Protei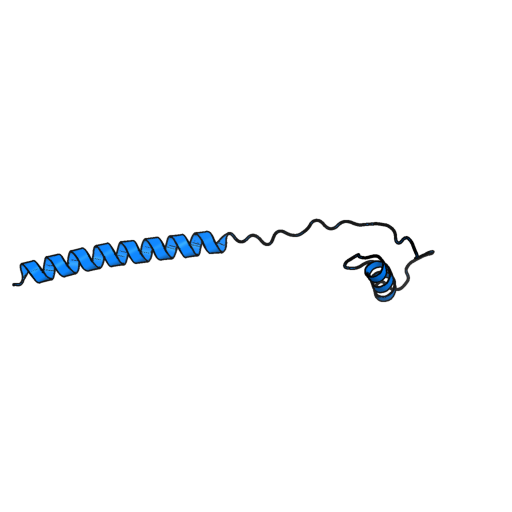n AF-A0A7J8SVM4-F1 (afdb_monomer_lite)

Secondary structure (DSSP, 8-state):
-HHHHHHHHHHHHHHHHHHHHHHHHHHHHHTT-----PPP-----SS--S--S-HHHHHHHHHTTT-S---

Sequence (71 aa):
MEKVSELAVEMGTKKLFGMLFMSLLLVALASHGGMVEGRICESKSHRFKGVCLSDHNCGLVCRNEGFLDGW

Organism: Gossypium davidsonii (NCBI:txid34287)

pLDDT: mean 82.44, std 14.27, range [53.25, 97.12]

Structure (mmCIF, N/CA/C/O backbone):
data_AF-A0A7J8SVM4-F1
#
_entry.id   AF-A0A7J8SVM4-F1
#
loop_
_atom_site.group_PDB
_atom_site.id
_atom_site.type_symbol
_atom_site.label_atom_id
_atom_site.label_alt_id
_atom_site.label_comp_id
_atom_site.label_asym_id
_atom_site.label_entity_id
_atom_site.label_seq_id
_atom_site.pdbx_PDB_ins_code
_atom_site.Cartn_x
_atom_site.Cartn_y
_atom_site.Cartn_z
_atom_site.occupancy
_atom_site.B_iso_or_equiv
_atom_site.auth_seq_id
_atom_site.auth_comp_id
_atom_site.auth_asym_id
_atom_site.auth_atom_id
_atom_site.pdbx_PDB_model_num
ATOM 1 N N . MET A 1 1 ? -34.700 -12.686 56.935 1.00 53.25 1 MET A N 1
ATOM 2 C CA . MET A 1 1 ? -33.903 -13.368 55.890 1.00 53.25 1 MET A CA 1
ATOM 3 C C . MET A 1 1 ? -34.390 -12.982 54.492 1.00 53.25 1 MET A C 1
ATOM 5 O O . MET A 1 1 ? -33.559 -12.635 53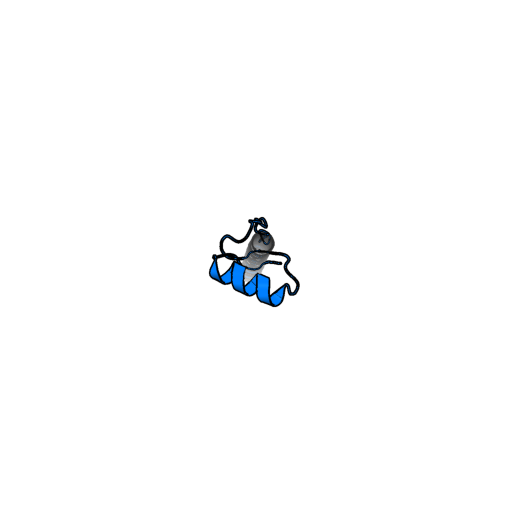.672 1.00 53.25 1 MET A O 1
ATOM 9 N N . GLU A 1 2 ? -35.704 -12.887 54.267 1.00 55.69 2 GLU A N 1
ATOM 10 C CA . GLU A 1 2 ? -36.331 -12.532 52.974 1.00 55.69 2 GLU A CA 1
ATOM 11 C C . GLU A 1 2 ? -35.937 -11.153 52.389 1.00 55.69 2 GLU A C 1
ATOM 13 O O . GLU A 1 2 ? -35.532 -11.060 51.233 1.00 55.69 2 GLU A O 1
ATOM 18 N N . LYS A 1 3 ? -35.900 -10.094 53.213 1.00 59.22 3 LYS A N 1
ATOM 19 C CA . LYS A 1 3 ? -35.467 -8.744 52.780 1.00 59.22 3 LYS A CA 1
ATOM 20 C C . LYS A 1 3 ? -33.997 -8.657 52.341 1.00 59.22 3 LYS A C 1
ATOM 22 O O . LYS A 1 3 ? -33.643 -7.801 51.539 1.00 59.22 3 LYS A O 1
ATOM 27 N N . VAL A 1 4 ? -33.130 -9.526 52.870 1.00 58.16 4 VAL A N 1
ATOM 28 C CA . VAL A 1 4 ? -31.693 -9.544 52.528 1.00 58.16 4 VAL A CA 1
ATOM 29 C C . VAL A 1 4 ? -31.488 -10.164 51.144 1.00 58.16 4 VAL A C 1
ATOM 31 O O . VAL A 1 4 ? -30.669 -9.674 50.370 1.00 58.16 4 VAL A O 1
ATOM 34 N N . SER A 1 5 ? -32.277 -11.188 50.803 1.00 58.19 5 SER A N 1
ATOM 35 C CA . SER A 1 5 ? -32.320 -11.769 49.458 1.00 58.19 5 SER A CA 1
ATOM 36 C C . SER A 1 5 ? -32.875 -10.796 48.414 1.00 58.19 5 SER A C 1
ATOM 38 O O . SER A 1 5 ? -32.301 -10.703 47.335 1.00 58.19 5 SER A O 1
ATOM 40 N N . GLU A 1 6 ? -33.912 -10.014 48.730 1.00 59.38 6 GLU A N 1
ATOM 41 C CA . GLU A 1 6 ? -34.456 -9.003 47.805 1.00 59.38 6 GLU A CA 1
ATOM 42 C C . GLU A 1 6 ? -33.440 -7.886 47.503 1.00 59.38 6 GLU A C 1
ATOM 44 O O . GLU A 1 6 ? -33.212 -7.557 46.340 1.00 59.38 6 GLU A O 1
ATOM 49 N N . LEU A 1 7 ? -32.733 -7.382 48.524 1.00 56.41 7 LEU A N 1
ATOM 50 C CA . LEU A 1 7 ? -31.655 -6.392 48.368 1.00 56.41 7 LEU A CA 1
ATOM 51 C C . LEU A 1 7 ? -30.459 -6.927 47.560 1.00 56.41 7 LEU A C 1
ATOM 53 O O . LEU A 1 7 ? -29.845 -6.181 46.794 1.00 56.41 7 LEU A O 1
ATOM 57 N N . ALA A 1 8 ? -30.126 -8.214 47.705 1.00 55.28 8 ALA A N 1
ATOM 58 C CA . ALA A 1 8 ? -29.074 -8.862 46.921 1.00 55.28 8 ALA A CA 1
ATOM 59 C C . ALA A 1 8 ? -29.482 -9.054 45.447 1.00 55.28 8 ALA A C 1
ATOM 61 O O . ALA A 1 8 ? -28.649 -8.867 44.557 1.00 55.28 8 ALA A O 1
ATOM 62 N N . VAL A 1 9 ? -30.759 -9.358 45.183 1.00 59.00 9 VAL A N 1
ATOM 63 C CA . VAL A 1 9 ? -31.335 -9.463 43.830 1.00 59.00 9 VAL A CA 1
ATOM 64 C C . VAL A 1 9 ? -31.390 -8.093 43.147 1.00 59.00 9 VAL A C 1
ATOM 66 O O . VAL A 1 9 ? -30.990 -7.973 41.986 1.00 59.00 9 VAL A O 1
ATOM 69 N N . GLU A 1 10 ? -31.798 -7.041 43.862 1.00 59.84 10 GLU A N 1
ATOM 70 C CA . GLU A 1 10 ? -31.860 -5.666 43.343 1.00 59.84 10 GLU A CA 1
ATOM 71 C C . GLU A 1 10 ? -30.456 -5.090 43.063 1.00 59.84 10 GLU A C 1
ATOM 73 O O . GLU A 1 10 ? -30.214 -4.428 42.051 1.00 59.84 10 GLU A O 1
ATOM 78 N N . MET A 1 11 ? -29.482 -5.390 43.929 1.00 55.28 11 MET A N 1
ATOM 79 C CA . MET A 1 11 ? -28.084 -4.995 43.734 1.00 55.28 11 MET A CA 1
ATOM 80 C C . MET A 1 11 ? -27.394 -5.814 42.631 1.00 55.28 11 MET A C 1
ATOM 82 O O . MET A 1 11 ? -26.555 -5.276 41.906 1.00 55.28 11 MET A O 1
ATOM 86 N N . GLY A 1 12 ? -27.766 -7.085 42.454 1.00 61.00 12 GLY A N 1
ATOM 87 C CA . GLY A 1 12 ? -27.300 -7.942 41.362 1.00 61.00 12 GLY A CA 1
ATOM 88 C C . GLY A 1 12 ? -27.833 -7.513 39.992 1.00 61.00 12 GLY A C 1
ATOM 89 O O . GLY A 1 12 ? -27.067 -7.456 39.033 1.00 61.00 12 GLY A O 1
ATOM 90 N N . THR A 1 13 ? -29.107 -7.124 39.901 1.00 71.56 13 THR A N 1
ATOM 91 C CA . THR A 1 13 ? -29.734 -6.633 38.657 1.00 71.56 13 THR A CA 1
ATOM 92 C C . THR A 1 13 ? -29.201 -5.267 38.227 1.00 71.56 13 THR A C 1
ATOM 94 O O . THR A 1 13 ? -28.888 -5.087 37.051 1.00 71.56 13 THR A O 1
ATOM 97 N N . LYS A 1 14 ? -28.991 -4.330 39.163 1.00 76.12 14 LYS A N 1
ATOM 98 C CA . LYS A 1 14 ? -28.335 -3.035 38.884 1.00 76.12 14 LYS A CA 1
ATOM 99 C C . LYS A 1 14 ? -26.898 -3.210 38.383 1.00 76.12 14 LYS A C 1
ATOM 101 O O . LYS A 1 14 ? -26.488 -2.547 37.431 1.00 76.12 14 LYS A O 1
ATOM 106 N N . LYS A 1 15 ? -26.141 -4.135 38.988 1.00 79.50 15 LYS A N 1
ATOM 107 C CA . LYS A 1 15 ? -24.782 -4.483 38.540 1.00 79.50 15 LYS A CA 1
ATOM 108 C C . LYS A 1 15 ? -24.784 -5.165 37.176 1.00 79.50 15 LYS A C 1
ATOM 110 O O . LYS A 1 15 ? -23.940 -4.836 36.350 1.00 79.50 15 LYS A O 1
ATOM 115 N N . LEU A 1 16 ? -25.731 -6.068 36.922 1.00 81.94 16 LEU A N 1
ATOM 116 C CA . LEU A 1 16 ? -25.884 -6.730 35.628 1.00 81.94 16 LEU A CA 1
ATOM 117 C C . LEU A 1 16 ? -26.214 -5.718 34.527 1.00 81.94 16 LEU A C 1
ATOM 119 O O . LEU A 1 16 ? -25.581 -5.739 33.478 1.00 81.94 16 LEU A O 1
ATOM 123 N N . PHE A 1 17 ? -27.131 -4.786 34.790 1.00 84.31 17 PHE A N 1
ATOM 124 C CA . PHE A 1 17 ? -27.467 -3.712 33.858 1.00 84.31 17 PHE A CA 1
ATOM 125 C C . PHE A 1 17 ? -26.268 -2.797 33.582 1.00 84.31 17 PHE A C 1
ATOM 127 O O . PHE A 1 17 ? -25.978 -2.501 32.427 1.00 84.31 17 PHE A O 1
ATOM 134 N N . GLY A 1 18 ? -25.518 -2.414 34.621 1.00 87.94 18 GLY A N 1
ATOM 135 C CA . GLY A 1 18 ? -24.284 -1.644 34.465 1.00 87.94 18 GLY A CA 1
ATOM 136 C C . GLY A 1 18 ? -23.224 -2.381 33.640 1.00 87.94 18 GLY A C 1
ATOM 137 O O . GLY A 1 18 ? -22.622 -1.788 32.750 1.00 87.94 18 GLY A O 1
ATOM 138 N N . MET A 1 19 ? -23.034 -3.683 33.877 1.00 87.06 19 MET A N 1
ATOM 139 C CA . MET A 1 19 ? -22.112 -4.512 33.092 1.00 87.06 19 MET A CA 1
ATOM 140 C C . MET A 1 19 ? -22.552 -4.644 31.630 1.00 87.06 19 MET A C 1
ATOM 142 O O . MET A 1 19 ? -21.713 -4.518 30.743 1.00 87.06 19 MET A O 1
ATOM 146 N N . LEU A 1 20 ? -23.847 -4.850 31.375 1.00 87.00 20 LEU A N 1
ATOM 147 C CA . LEU A 1 20 ? -24.411 -4.932 30.023 1.00 87.00 20 LEU A CA 1
ATOM 148 C C . LEU A 1 20 ? -24.317 -3.598 29.274 1.00 87.00 20 LEU A C 1
ATOM 150 O O . LEU A 1 20 ? -24.014 -3.569 28.086 1.00 87.00 20 LEU A O 1
ATOM 154 N N . PHE A 1 21 ? -24.548 -2.481 29.960 1.00 87.50 21 PHE A N 1
ATOM 155 C CA . PHE A 1 21 ? -24.406 -1.156 29.368 1.00 87.50 21 PHE A CA 1
ATOM 156 C C . PHE A 1 21 ? -22.940 -0.847 29.035 1.00 87.50 21 PHE A C 1
ATOM 158 O O . PHE A 1 21 ? -22.637 -0.393 27.933 1.00 87.50 21 PHE A O 1
ATOM 165 N N . MET A 1 22 ? -22.014 -1.169 29.945 1.00 86.88 22 MET A N 1
ATOM 166 C CA . MET A 1 22 ? -20.577 -1.021 29.702 1.00 86.88 22 MET A CA 1
ATOM 167 C C . MET A 1 22 ? -20.077 -1.919 28.569 1.00 86.88 22 MET A C 1
ATOM 169 O O . MET A 1 22 ? -19.272 -1.470 27.752 1.00 86.88 22 MET A O 1
ATOM 173 N N . SER A 1 23 ? -20.552 -3.165 28.479 1.00 85.12 23 SER A N 1
ATOM 174 C CA . SER A 1 23 ? -20.182 -4.055 27.375 1.00 85.12 23 SER A CA 1
ATOM 175 C C . SER A 1 23 ? -20.732 -3.558 26.035 1.00 85.12 23 SER A C 1
ATOM 177 O O . SER A 1 23 ? -20.002 -3.568 25.045 1.00 85.12 23 SER A O 1
ATOM 179 N N . LEU A 1 24 ? -21.964 -3.039 26.002 1.00 87.50 24 LEU A N 1
ATOM 180 C CA . LEU A 1 24 ? -22.555 -2.445 24.801 1.00 87.50 24 LEU A CA 1
ATOM 181 C C . LEU A 1 24 ? -21.770 -1.213 24.320 1.00 87.50 24 LEU A C 1
ATOM 183 O O . LEU A 1 24 ? -21.508 -1.084 23.124 1.00 87.50 24 LEU A O 1
ATOM 187 N N . LEU A 1 25 ? -21.344 -0.340 25.241 1.00 87.12 25 LEU A N 1
ATOM 188 C CA . LEU A 1 25 ? -20.505 0.821 24.921 1.00 87.12 25 LEU A CA 1
ATOM 189 C C . LEU A 1 25 ? -19.155 0.413 24.313 1.00 87.12 25 LEU A C 1
ATOM 191 O O . LEU A 1 25 ? -18.716 1.018 23.335 1.00 87.12 25 LEU A O 1
ATOM 195 N N . LEU A 1 26 ? -18.513 -0.629 24.851 1.00 86.00 26 LEU A N 1
ATOM 196 C CA . LEU A 1 26 ? -17.248 -1.149 24.319 1.00 86.00 26 LEU A CA 1
ATOM 197 C C . LEU A 1 26 ? -17.403 -1.696 22.893 1.00 86.00 26 LEU A C 1
ATOM 199 O O . LEU A 1 26 ? -16.570 -1.409 22.033 1.00 86.00 26 LEU A O 1
ATOM 203 N N . VAL A 1 27 ? -18.482 -2.437 22.620 1.00 86.62 27 VAL A N 1
ATOM 204 C CA . VAL A 1 27 ? -18.777 -2.964 21.276 1.00 86.62 27 VAL A CA 1
ATOM 205 C C . VAL A 1 27 ? -19.054 -1.830 20.284 1.00 86.62 27 VAL A C 1
ATOM 207 O O . VAL A 1 27 ? -18.537 -1.851 19.166 1.00 86.62 27 VAL A O 1
ATOM 210 N N . ALA A 1 28 ? -19.813 -0.809 20.692 1.00 82.75 28 ALA A N 1
ATOM 211 C CA . ALA A 1 28 ? -20.097 0.351 19.851 1.00 82.75 28 ALA A CA 1
ATOM 212 C C . ALA A 1 28 ? -18.816 1.114 19.465 1.00 82.75 28 ALA A C 1
ATOM 214 O O . ALA A 1 28 ? -18.639 1.464 18.298 1.00 82.75 28 ALA A O 1
ATOM 215 N N . LEU A 1 29 ? -17.887 1.309 20.407 1.00 78.19 29 LEU A N 1
ATOM 216 C CA . LEU A 1 29 ? -16.596 1.957 20.146 1.00 78.19 29 LEU A CA 1
ATOM 217 C C . LEU A 1 29 ? -15.702 1.132 19.207 1.00 78.19 29 LEU A C 1
ATOM 219 O O . LEU A 1 29 ? -15.076 1.692 18.310 1.00 78.19 29 LEU A O 1
ATOM 223 N N . ALA A 1 30 ? -15.674 -0.192 19.371 1.00 76.44 30 ALA A N 1
ATOM 224 C CA . ALA A 1 30 ? -14.890 -1.082 18.514 1.00 76.44 30 ALA A CA 1
ATOM 225 C C . ALA A 1 30 ? -15.390 -1.108 17.056 1.00 76.44 30 ALA A C 1
ATOM 227 O O . ALA A 1 30 ? -14.608 -1.328 16.134 1.00 76.44 30 ALA A O 1
ATOM 228 N N . SER A 1 31 ? -16.683 -0.846 16.833 1.00 68.19 31 SER A N 1
ATOM 229 C CA . 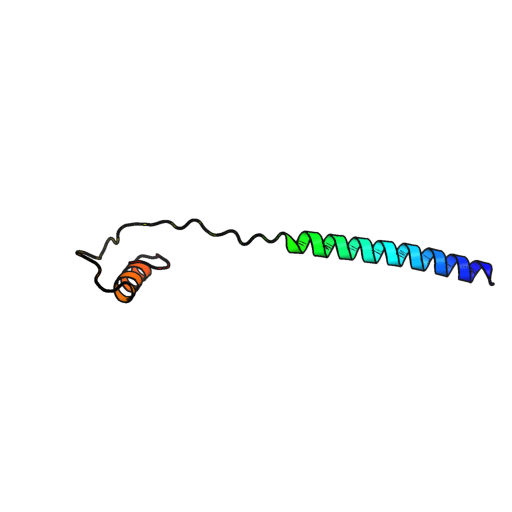SER A 1 31 ? -17.288 -0.837 15.494 1.00 68.19 31 SER A CA 1
ATOM 230 C C . SER A 1 31 ? -16.877 0.356 14.617 1.00 68.19 31 SER A C 1
ATOM 232 O O . SER A 1 31 ? -17.078 0.321 13.407 1.00 68.19 31 SER A O 1
ATOM 234 N N . HIS A 1 32 ? -16.266 1.397 15.198 1.00 62.66 32 HIS A N 1
ATOM 235 C CA . HIS A 1 32 ? -15.862 2.621 14.492 1.00 62.66 32 HIS A CA 1
ATOM 236 C C . HIS A 1 32 ? -14.460 2.558 13.859 1.00 62.66 32 HIS A C 1
ATOM 238 O O . HIS A 1 32 ? -13.894 3.587 13.487 1.00 62.66 32 HIS A O 1
ATOM 244 N N . GLY A 1 33 ? -13.898 1.356 13.702 1.00 62.12 33 GLY A N 1
ATOM 245 C CA . GLY A 1 33 ? -12.684 1.118 12.924 1.00 62.12 33 GLY A CA 1
ATOM 246 C C . GLY A 1 33 ? -12.939 1.304 11.429 1.00 62.12 33 GLY A C 1
ATOM 247 O O . GLY A 1 33 ? -13.016 0.329 10.687 1.00 62.12 33 GLY A O 1
ATOM 248 N N . GLY A 1 34 ? -13.105 2.553 10.989 1.00 65.81 34 GLY A N 1
ATOM 249 C CA . GLY A 1 34 ? -13.162 2.888 9.574 1.00 65.81 34 GLY A CA 1
ATOM 250 C C . GLY A 1 34 ? -11.887 2.400 8.897 1.00 65.81 34 GLY A C 1
ATOM 251 O O . GLY A 1 34 ? -10.785 2.774 9.302 1.00 65.81 34 GLY A O 1
ATOM 252 N N . MET A 1 35 ? -12.031 1.542 7.887 1.00 65.38 35 MET A N 1
ATOM 253 C CA . MET A 1 35 ? -10.931 1.215 6.990 1.00 65.38 35 MET A CA 1
ATOM 254 C C . MET A 1 35 ? -10.482 2.530 6.362 1.00 65.38 35 MET A C 1
ATOM 256 O O . MET A 1 35 ? -11.212 3.131 5.577 1.00 65.38 35 MET A O 1
ATOM 260 N N . VAL A 1 36 ? -9.319 3.031 6.774 1.00 73.00 36 VAL A N 1
ATOM 261 C CA . VAL A 1 36 ? -8.738 4.211 6.145 1.00 73.00 36 VAL A CA 1
ATOM 262 C C . VAL A 1 36 ? -8.270 3.744 4.775 1.00 73.00 36 VAL A C 1
ATOM 264 O O . VAL A 1 36 ? -7.232 3.093 4.666 1.00 73.00 36 VAL A O 1
ATOM 267 N N . GLU A 1 37 ? -9.062 4.003 3.737 1.00 77.00 37 GLU A N 1
ATOM 268 C CA . GLU A 1 37 ? -8.602 3.812 2.366 1.00 77.00 37 GLU A CA 1
ATOM 269 C C . GLU A 1 37 ? -7.391 4.728 2.174 1.00 77.00 37 GLU A C 1
ATOM 271 O O . GLU A 1 37 ? -7.485 5.958 2.232 1.00 77.00 37 GLU A O 1
ATOM 276 N N . GLY A 1 38 ? -6.211 4.119 2.044 1.00 78.50 38 GLY A N 1
ATOM 277 C CA . GLY A 1 38 ? -5.005 4.857 1.705 1.00 78.50 38 GLY A CA 1
ATOM 278 C C . GLY A 1 38 ? -5.237 5.605 0.396 1.00 78.50 38 GLY A C 1
ATOM 279 O O . GLY A 1 38 ? -5.834 5.065 -0.535 1.00 78.50 38 GLY A O 1
ATOM 280 N N . ARG A 1 39 ? -4.778 6.857 0.310 1.00 83.69 39 ARG A N 1
ATOM 281 C CA . ARG A 1 39 ? -4.827 7.586 -0.962 1.00 83.69 39 ARG A CA 1
ATOM 282 C C . ARG A 1 39 ? -4.003 6.824 -1.999 1.00 83.69 39 ARG A C 1
ATOM 284 O O . ARG A 1 39 ? -2.868 6.444 -1.716 1.00 83.69 39 ARG A O 1
ATOM 291 N N . ILE A 1 40 ? -4.560 6.644 -3.192 1.00 88.56 40 ILE A N 1
ATOM 292 C CA . ILE A 1 40 ? -3.818 6.106 -4.332 1.00 88.56 40 ILE A CA 1
ATOM 293 C C . ILE A 1 40 ? -2.957 7.238 -4.897 1.00 88.56 40 ILE A C 1
ATOM 295 O O . ILE A 1 40 ? -3.470 8.297 -5.261 1.00 88.56 40 ILE A O 1
ATOM 299 N N . CYS A 1 41 ? -1.644 7.020 -4.925 1.00 90.19 41 CYS A N 1
ATOM 300 C CA . CYS A 1 41 ? -0.673 7.934 -5.514 1.00 90.19 41 CYS A CA 1
ATOM 301 C C . CYS A 1 41 ? -0.102 7.300 -6.781 1.00 90.19 41 CYS A C 1
ATOM 303 O O . CYS A 1 41 ? 0.432 6.193 -6.730 1.00 90.19 41 CYS A O 1
ATOM 305 N N . GLU A 1 42 ? -0.168 8.023 -7.894 1.00 93.12 42 GLU A N 1
ATO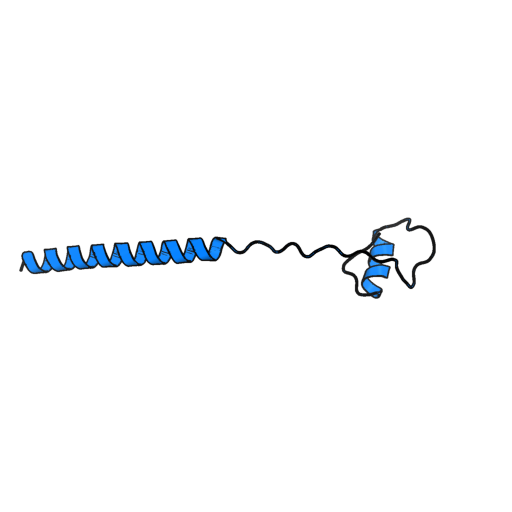M 306 C CA . GLU A 1 42 ? 0.348 7.571 -9.185 1.00 93.12 42 GLU A CA 1
ATOM 307 C C . GLU A 1 42 ? 1.646 8.300 -9.536 1.00 93.12 42 GLU A C 1
ATOM 309 O O . GLU A 1 42 ? 1.820 9.488 -9.248 1.00 93.12 42 GLU A O 1
ATOM 314 N N . SER A 1 43 ? 2.570 7.589 -10.178 1.00 94.44 43 SER A N 1
ATOM 315 C CA . SER A 1 43 ? 3.770 8.183 -10.760 1.00 94.44 43 SER A CA 1
ATOM 316 C C . SER A 1 43 ? 4.173 7.433 -12.027 1.00 94.44 43 SER A C 1
ATOM 318 O O . SER A 1 43 ? 3.832 6.265 -12.209 1.00 94.44 43 SER A O 1
ATOM 320 N N . LYS A 1 44 ? 4.904 8.103 -12.922 1.00 95.19 44 LYS A N 1
ATOM 321 C CA . LYS A 1 44 ? 5.427 7.463 -14.130 1.00 95.19 44 LYS A CA 1
ATOM 322 C C . LYS A 1 44 ? 6.656 6.630 -13.781 1.00 95.19 44 LYS A C 1
ATOM 324 O O . LYS A 1 44 ? 7.584 7.156 -13.173 1.00 95.19 44 LYS A O 1
ATOM 329 N N . SER A 1 45 ? 6.706 5.393 -14.273 1.00 95.44 45 SER A N 1
ATOM 330 C CA . SER A 1 45 ? 7.879 4.536 -14.097 1.00 95.44 45 SER A CA 1
ATOM 331 C C . SER A 1 45 ? 9.160 5.194 -14.634 1.00 95.44 45 SER A C 1
ATOM 333 O O . SER A 1 45 ? 9.213 5.750 -15.741 1.00 95.44 45 SER A O 1
ATOM 335 N N . HIS A 1 46 ? 10.223 5.103 -13.837 1.00 95.50 46 HIS A N 1
ATOM 336 C CA . HIS A 1 46 ? 11.545 5.612 -14.182 1.00 95.50 46 HIS A CA 1
ATOM 337 C C . HIS A 1 46 ? 12.237 4.724 -15.224 1.00 95.50 46 HIS A C 1
ATOM 339 O O . HIS A 1 46 ? 12.919 5.240 -16.125 1.00 95.50 46 HIS A O 1
ATOM 345 N N . ARG A 1 47 ? 12.053 3.401 -15.116 1.00 91.94 47 ARG A N 1
ATOM 346 C CA . ARG A 1 47 ? 12.729 2.391 -15.943 1.00 91.94 47 ARG A CA 1
ATOM 347 C C . ARG A 1 47 ? 11.950 2.041 -17.207 1.00 91.94 47 ARG A C 1
ATOM 349 O O . ARG A 1 47 ? 12.575 1.813 -18.242 1.00 91.94 47 ARG A O 1
ATOM 356 N N . PHE A 1 48 ? 10.619 2.030 -17.155 1.00 95.06 48 PHE A N 1
ATOM 357 C CA . PHE A 1 48 ? 9.789 1.677 -18.302 1.00 95.06 48 PHE A CA 1
ATOM 358 C C . PHE A 1 48 ? 9.781 2.787 -19.362 1.00 95.06 48 PHE A C 1
ATOM 360 O O . PHE A 1 48 ? 9.752 3.985 -19.051 1.00 95.06 48 PHE A O 1
ATOM 367 N N . LYS A 1 49 ? 9.813 2.388 -20.638 1.00 94.31 49 LYS A N 1
ATOM 368 C CA . LYS A 1 49 ? 9.749 3.281 -21.801 1.00 94.31 49 LYS A CA 1
ATOM 369 C C . LYS A 1 49 ? 8.803 2.682 -22.836 1.00 94.31 49 LYS A C 1
ATOM 371 O O . LYS A 1 49 ? 8.947 1.520 -23.194 1.00 94.31 49 LYS A O 1
ATOM 376 N N . GLY A 1 50 ? 7.894 3.503 -23.353 1.00 92.44 50 GLY A N 1
ATOM 377 C CA . GLY A 1 50 ? 6.907 3.090 -24.350 1.00 92.44 50 GLY A CA 1
ATOM 378 C C . GLY A 1 50 ? 5.510 2.902 -23.763 1.00 92.44 50 GLY A C 1
ATOM 379 O O . GLY A 1 50 ? 5.230 3.350 -22.653 1.00 92.44 50 GLY A O 1
ATOM 380 N N . VAL A 1 51 ? 4.632 2.291 -24.558 1.00 93.25 51 VAL A N 1
ATOM 381 C CA . VAL A 1 51 ? 3.241 1.999 -24.189 1.00 93.25 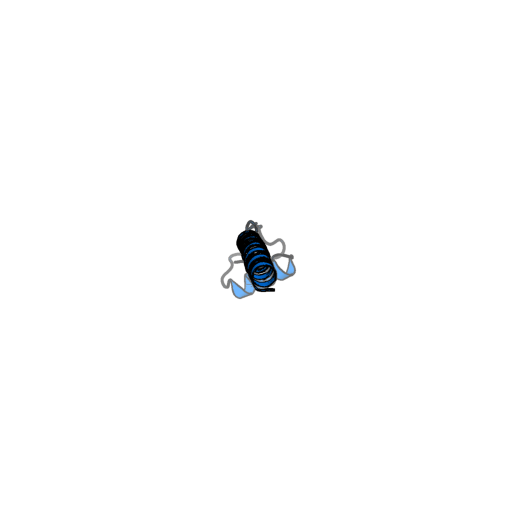51 VAL A CA 1
ATOM 382 C C . VAL A 1 51 ? 3.197 0.689 -23.408 1.00 93.25 51 VAL A C 1
ATOM 384 O O . VAL A 1 51 ? 3.822 -0.291 -23.819 1.00 93.25 51 VAL A O 1
ATOM 387 N N . CYS A 1 52 ? 2.454 0.663 -22.304 1.00 94.44 52 CYS A N 1
ATOM 388 C CA . CYS A 1 52 ? 2.154 -0.587 -21.628 1.00 94.44 52 CYS A CA 1
ATOM 389 C C . CYS A 1 52 ? 1.103 -1.369 -22.423 1.00 94.44 52 CYS A C 1
ATOM 391 O O . CYS A 1 52 ? 0.023 -0.861 -22.704 1.00 94.44 52 CYS A O 1
ATOM 393 N N . LEU A 1 53 ? 1.430 -2.602 -22.807 1.00 95.12 53 LEU A N 1
ATOM 394 C CA . LEU A 1 53 ? 0.505 -3.508 -23.505 1.00 95.12 53 LEU A CA 1
ATOM 395 C C . LEU A 1 53 ? 0.003 -4.641 -22.601 1.00 95.12 53 LEU A C 1
ATOM 397 O O . LEU A 1 53 ? -0.755 -5.501 -23.039 1.00 95.12 53 LEU A O 1
ATOM 401 N N . SER A 1 54 ? 0.489 -4.691 -21.361 1.00 94.56 54 SER A N 1
ATOM 402 C CA . SER A 1 54 ? 0.186 -5.743 -20.403 1.00 94.56 54 SER A CA 1
ATOM 403 C C . SER A 1 54 ? 0.380 -5.212 -18.989 1.00 94.56 54 SER A C 1
ATOM 405 O O . SER A 1 54 ? 1.510 -5.147 -18.501 1.00 94.56 54 SER A O 1
ATOM 407 N N . ASP A 1 55 ? -0.730 -4.894 -18.330 1.00 94.69 55 ASP A N 1
ATOM 408 C CA . ASP A 1 55 ? -0.759 -4.351 -16.968 1.00 94.69 55 ASP A CA 1
ATOM 409 C C . ASP A 1 55 ? -0.004 -5.254 -15.991 1.00 94.69 55 ASP A C 1
ATOM 411 O O . ASP A 1 55 ? 0.734 -4.776 -15.142 1.00 94.69 55 ASP A O 1
ATOM 415 N N . HIS A 1 56 ? -0.075 -6.578 -16.172 1.00 95.50 56 HIS A N 1
ATOM 416 C CA . HIS A 1 56 ? 0.712 -7.521 -15.375 1.00 95.50 56 HIS A CA 1
ATOM 417 C C . HIS A 1 56 ? 2.218 -7.225 -15.439 1.00 95.50 56 HIS A C 1
ATOM 419 O O . HIS A 1 56 ? 2.889 -7.166 -14.410 1.00 95.50 56 HIS A O 1
ATOM 425 N N . ASN A 1 57 ? 2.758 -7.017 -16.642 1.00 94.88 57 ASN A N 1
ATOM 426 C CA . ASN A 1 57 ? 4.182 -6.746 -16.819 1.00 94.88 57 ASN A CA 1
ATOM 427 C C . ASN A 1 57 ? 4.560 -5.344 -16.319 1.00 94.88 57 ASN A C 1
ATOM 429 O O . ASN A 1 57 ? 5.614 -5.180 -15.707 1.00 94.88 57 ASN A O 1
ATOM 433 N N . CYS A 1 58 ? 3.707 -4.342 -16.535 1.00 96.25 58 CYS A N 1
ATOM 434 C CA . CYS A 1 58 ? 3.960 -2.979 -16.062 1.00 96.25 58 CYS A CA 1
ATOM 435 C C . CYS A 1 58 ? 3.852 -2.877 -14.537 1.00 96.25 58 CYS A C 1
ATOM 437 O O . CYS A 1 58 ? 4.716 -2.269 -13.906 1.00 96.25 58 CYS A O 1
ATOM 439 N N . GLY A 1 59 ? 2.906 -3.592 -13.928 1.00 96.75 59 GLY A N 1
ATOM 440 C CA . GLY A 1 59 ? 2.803 -3.768 -12.485 1.00 96.75 59 GLY A CA 1
ATOM 441 C C . GLY A 1 59 ? 4.055 -4.403 -11.884 1.00 96.75 59 GLY A C 1
ATOM 442 O O . GLY A 1 59 ? 4.543 -3.930 -10.859 1.00 96.75 59 GLY A O 1
ATOM 443 N N . LEU A 1 60 ? 4.664 -5.398 -12.544 1.00 96.31 60 LEU A N 1
ATOM 444 C CA . LEU A 1 60 ? 5.957 -5.947 -12.109 1.00 96.31 60 LEU A CA 1
ATOM 445 C C . LEU A 1 60 ? 7.085 -4.900 -12.151 1.00 96.31 60 LEU A C 1
ATOM 447 O O . LEU A 1 60 ? 7.909 -4.856 -11.236 1.00 96.31 60 LEU A O 1
ATOM 451 N N . VAL A 1 61 ? 7.119 -4.027 -13.165 1.00 96.44 61 VAL A N 1
ATOM 452 C CA . VAL A 1 61 ? 8.103 -2.931 -13.221 1.00 96.44 61 VAL A CA 1
ATOM 453 C C . VAL A 1 61 ? 7.870 -1.924 -12.094 1.00 96.44 61 VAL A C 1
ATOM 455 O O . VAL A 1 61 ? 8.820 -1.589 -11.387 1.00 96.44 61 VAL A O 1
ATOM 458 N N . CYS A 1 62 ? 6.627 -1.490 -11.877 1.00 97.12 62 CYS A N 1
ATOM 459 C CA . CYS A 1 62 ? 6.270 -0.557 -10.807 1.00 97.12 62 CYS A CA 1
ATOM 460 C C . CYS A 1 62 ? 6.573 -1.131 -9.413 1.00 97.12 62 CYS A C 1
ATOM 462 O O . CYS A 1 62 ? 7.104 -0.423 -8.555 1.00 97.12 62 CYS A O 1
ATOM 464 N N . ARG A 1 63 ? 6.359 -2.436 -9.201 1.00 96.62 63 ARG A N 1
ATOM 465 C CA . ARG A 1 63 ? 6.761 -3.131 -7.964 1.00 96.62 63 ARG A CA 1
ATOM 466 C C . ARG A 1 63 ? 8.267 -3.111 -7.745 1.00 96.62 63 ARG A C 1
ATOM 468 O O . ARG A 1 63 ? 8.720 -2.854 -6.631 1.00 96.62 63 ARG A O 1
ATOM 475 N N . ASN A 1 64 ? 9.053 -3.272 -8.809 1.00 96.56 64 ASN A N 1
ATOM 476 C CA . ASN A 1 64 ? 10.510 -3.124 -8.748 1.00 96.56 64 ASN A CA 1
ATOM 477 C C . ASN A 1 64 ? 10.973 -1.671 -8.502 1.00 96.56 64 ASN A C 1
ATOM 479 O O . ASN A 1 64 ? 12.160 -1.453 -8.245 1.00 96.56 64 ASN A O 1
ATOM 483 N N . GLU A 1 65 ? 10.068 -0.692 -8.581 1.00 96.69 65 GLU A N 1
ATOM 484 C CA . GLU A 1 65 ? 10.299 0.723 -8.261 1.00 96.69 65 GLU A CA 1
ATOM 485 C C . GLU A 1 65 ? 9.716 1.137 -6.896 1.00 96.69 65 GLU A C 1
ATOM 487 O O . GLU A 1 65 ? 9.852 2.293 -6.502 1.00 96.69 65 GLU A O 1
ATOM 492 N N . GLY A 1 66 ? 9.127 0.202 -6.141 1.00 95.50 66 GLY A N 1
ATOM 493 C CA . GLY A 1 66 ? 8.588 0.450 -4.799 1.00 95.50 66 GLY A CA 1
ATOM 494 C C . GLY A 1 66 ? 7.102 0.818 -4.753 1.00 95.50 66 GLY A C 1
ATOM 495 O O . GLY A 1 66 ? 6.615 1.224 -3.700 1.00 95.50 66 GLY A O 1
ATOM 496 N N . PHE A 1 67 ? 6.375 0.666 -5.861 1.00 95.69 67 PHE A N 1
ATOM 497 C CA . PHE A 1 67 ? 4.923 0.839 -5.910 1.00 95.69 67 PHE A CA 1
ATOM 498 C C . PHE A 1 67 ? 4.199 -0.484 -5.645 1.00 95.69 67 PHE A C 1
ATOM 500 O O . PHE A 1 67 ? 4.749 -1.566 -5.838 1.00 95.69 67 PHE A O 1
ATOM 507 N N . LEU A 1 68 ? 2.946 -0.409 -5.197 1.00 93.94 68 LEU A N 1
ATOM 508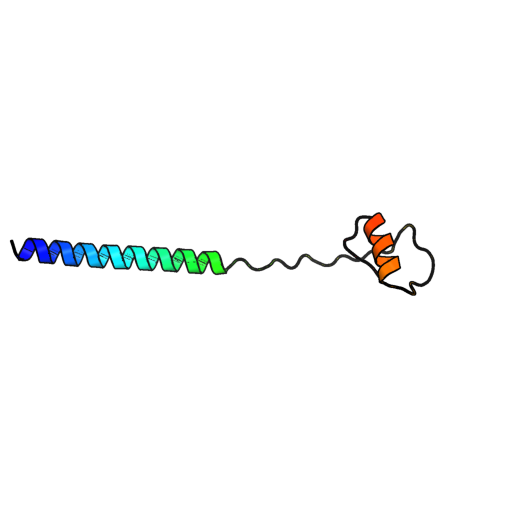 C CA . LEU A 1 68 ? 2.133 -1.603 -4.949 1.00 93.94 68 LEU A CA 1
ATOM 509 C C . LEU A 1 68 ? 1.684 -2.268 -6.260 1.00 93.94 68 LEU A C 1
ATOM 511 O O . LEU A 1 68 ? 1.643 -3.496 -6.349 1.00 93.94 68 LEU A O 1
ATOM 515 N N . ASP A 1 69 ? 1.379 -1.461 -7.278 1.00 94.00 69 ASP A N 1
ATOM 516 C CA . ASP A 1 69 ? 0.958 -1.934 -8.595 1.00 94.00 69 ASP A CA 1
ATOM 517 C C . ASP A 1 69 ? 1.198 -0.882 -9.689 1.00 94.00 69 ASP A C 1
ATOM 519 O O . ASP A 1 69 ? 1.733 0.195 -9.409 1.00 94.00 69 ASP A O 1
ATOM 523 N N . GLY A 1 70 ? 0.824 -1.195 -10.932 1.00 94.12 70 GLY A N 1
ATOM 524 C CA . GLY A 1 70 ? 0.887 -0.258 -12.053 1.00 94.12 70 GLY A CA 1
ATOM 525 C C . GLY A 1 70 ? 0.315 -0.821 -13.353 1.00 94.12 70 GLY A C 1
ATOM 526 O O . GLY A 1 70 ? 0.151 -2.032 -13.491 1.00 94.12 70 GLY A O 1
ATOM 527 N N . TRP A 1 71 ? 0.043 0.081 -14.293 1.00 92.06 71 TRP A N 1
ATOM 528 C CA . TRP A 1 71 ? -0.460 -0.174 -15.644 1.00 92.06 71 TRP A CA 1
ATOM 529 C C . TRP A 1 71 ? 0.223 0.761 -16.649 1.00 92.06 71 TRP A C 1
ATOM 531 O O . TRP A 1 71 ? 0.890 1.732 -16.219 1.00 92.06 71 TRP A O 1
#

InterPro domains:
  IPR003614 Knottins-like [PF00304] (39-70)
  IPR008176 Defensin, plant [PR00288] (40-55)
  IPR008176 Defensin, plant [PR00288] (56-69)
  IPR008176 Defensin, plant [PS00940] (39-62)
  IPR036574 Knottin, scorpion toxin-like superfamily [G3DSA:3.30.30.10] (39-71)
  IPR036574 Knottin, scorpion toxin-like superfamily [SSF57095] (39-70)

Foldseek 3Di:
DVVVVVVVVVVVVVVVVVVVVVVVVVVVVVVPPPPPPPDDDDDDQPPDDDDDPDQVVVQVSVVVVVDNGGD

Radius of gyration: 29.67 Å; chains: 1; bounding box: 49×22×80 Å